Protein AF-A0A955NPX7-F1 (afdb_monomer_lite)

Structure (mmCIF, N/CA/C/O backbone):
data_AF-A0A955NPX7-F1
#
_entry.id   AF-A0A955NPX7-F1
#
loop_
_atom_site.group_PDB
_atom_site.id
_atom_site.type_symbol
_atom_site.label_atom_id
_atom_site.label_alt_id
_atom_site.label_comp_id
_atom_site.label_asym_id
_atom_site.label_entity_id
_atom_site.label_seq_id
_atom_site.pdbx_PDB_ins_code
_atom_site.Cartn_x
_atom_site.Cartn_y
_atom_site.Cartn_z
_atom_site.occupancy
_atom_site.B_iso_or_equiv
_atom_site.auth_seq_id
_atom_site.auth_comp_id
_atom_site.auth_asym_id
_atom_site.auth_atom_id
_atom_site.pdbx_PDB_model_num
ATOM 1 N N . MET A 1 1 ? 16.160 -8.283 15.915 1.00 39.19 1 MET A N 1
ATOM 2 C CA . MET A 1 1 ? 14.780 -8.793 15.829 1.00 39.19 1 MET A CA 1
ATOM 3 C C . MET A 1 1 ? 13.881 -7.582 15.932 1.00 39.19 1 MET A C 1
ATOM 5 O O . MET A 1 1 ? 13.953 -6.902 16.950 1.00 39.19 1 MET A O 1
ATOM 9 N N . ILE A 1 2 ? 13.182 -7.226 14.855 1.00 50.19 2 ILE A N 1
ATOM 10 C CA . ILE A 1 2 ? 12.118 -6.219 14.930 1.00 50.19 2 ILE A CA 1
ATOM 11 C C . ILE A 1 2 ? 10.999 -6.887 15.730 1.00 50.19 2 ILE A C 1
ATOM 13 O O . ILE A 1 2 ? 10.690 -8.047 15.475 1.00 50.19 2 ILE A O 1
ATOM 17 N N . ALA A 1 3 ? 10.507 -6.228 16.776 1.00 57.16 3 ALA A N 1
ATOM 18 C CA . ALA A 1 3 ? 9.327 -6.720 17.470 1.00 57.16 3 ALA A CA 1
ATOM 19 C C . ALA A 1 3 ? 8.149 -6.610 16.497 1.00 57.16 3 ALA A C 1
ATOM 21 O O . ALA A 1 3 ? 7.969 -5.553 15.896 1.00 57.16 3 ALA A O 1
ATOM 22 N N . GLU A 1 4 ? 7.406 -7.698 16.319 1.00 66.94 4 GLU A N 1
ATOM 23 C CA . GLU A 1 4 ? 6.185 -7.716 15.517 1.00 66.94 4 GLU A CA 1
ATOM 24 C C . GLU A 1 4 ? 5.237 -6.624 16.037 1.00 66.94 4 GLU A C 1
ATOM 26 O O . GLU A 1 4 ? 4.899 -6.598 17.223 1.00 66.94 4 GLU A O 1
ATOM 31 N N . THR A 1 5 ? 4.889 -5.664 15.179 1.00 80.56 5 THR A N 1
ATOM 32 C CA . THR A 1 5 ? 3.924 -4.613 15.520 1.00 80.56 5 THR A CA 1
ATOM 33 C C . THR A 1 5 ? 2.509 -5.168 15.482 1.00 80.56 5 THR A C 1
ATOM 35 O O . THR A 1 5 ? 2.229 -6.084 14.709 1.00 80.56 5 THR A O 1
ATOM 38 N N . GLU A 1 6 ? 1.603 -4.580 16.264 1.00 88.88 6 GLU A N 1
ATOM 39 C CA . GLU A 1 6 ? 0.206 -5.024 16.367 1.00 88.88 6 GLU A CA 1
ATOM 40 C C . GLU A 1 6 ? -0.466 -5.133 14.988 1.00 88.88 6 GLU A C 1
ATOM 42 O O . GLU A 1 6 ? -1.053 -6.164 14.665 1.00 88.88 6 GLU A O 1
ATOM 47 N N . VAL A 1 7 ? -0.254 -4.145 14.108 1.00 93.94 7 VAL A N 1
ATOM 48 C CA . VAL A 1 7 ? -0.778 -4.175 12.732 1.00 93.94 7 VAL A CA 1
ATOM 49 C C . VAL A 1 7 ? -0.230 -5.327 11.879 1.00 93.94 7 VAL A C 1
ATOM 51 O O . VAL A 1 7 ? -0.951 -5.872 11.046 1.00 93.94 7 VAL A O 1
ATOM 54 N N . THR A 1 8 ? 1.030 -5.729 12.067 1.00 94.38 8 THR A N 1
ATOM 55 C CA . THR A 1 8 ? 1.627 -6.826 11.287 1.00 94.38 8 THR A CA 1
ATOM 56 C C . THR A 1 8 ? 0.988 -8.149 11.682 1.00 94.38 8 THR A C 1
ATOM 58 O O . THR A 1 8 ? 0.575 -8.911 10.809 1.00 94.38 8 THR A O 1
ATOM 61 N N . ALA A 1 9 ? 0.805 -8.369 12.987 1.00 94.25 9 ALA A N 1
ATOM 62 C CA . ALA A 1 9 ? 0.114 -9.546 13.500 1.00 94.25 9 ALA A CA 1
ATOM 63 C C . ALA A 1 9 ? -1.344 -9.614 13.004 1.00 94.25 9 ALA A C 1
ATOM 65 O O . ALA A 1 9 ? -1.812 -10.679 12.602 1.00 94.25 9 ALA A O 1
ATOM 66 N N . GLU A 1 10 ? -2.059 -8.483 12.964 1.00 95.56 10 GLU A N 1
ATOM 67 C CA . GLU A 1 10 ? -3.421 -8.404 12.410 1.00 95.56 10 GLU A CA 1
ATOM 68 C C . GLU A 1 10 ? -3.472 -8.764 10.923 1.00 95.56 10 GLU A C 1
ATOM 70 O O . GLU A 1 10 ? -4.345 -9.521 10.490 1.00 95.56 10 GLU A O 1
ATOM 75 N N . LEU A 1 11 ? -2.532 -8.241 10.132 1.00 97.00 11 LEU A N 1
ATOM 76 C CA . LEU A 1 11 ? -2.437 -8.542 8.706 1.00 97.00 11 LEU A CA 1
ATOM 77 C C . LEU A 1 11 ? -2.103 -10.017 8.471 1.00 97.00 11 LEU A C 1
ATOM 79 O O . LEU A 1 11 ? -2.740 -10.660 7.635 1.00 97.00 11 LEU A O 1
ATOM 83 N N . HIS A 1 12 ? -1.172 -10.582 9.239 1.00 96.75 12 HIS A N 1
ATOM 84 C CA . HIS A 1 12 ? -0.834 -12.004 9.177 1.00 96.75 12 HIS A CA 1
ATOM 85 C C . HIS A 1 12 ? -2.018 -12.887 9.582 1.00 96.75 12 HIS A C 1
ATOM 87 O O . HIS A 1 12 ? -2.284 -13.894 8.926 1.00 96.75 12 HIS A O 1
ATOM 93 N N . ALA A 1 13 ? -2.779 -12.496 10.606 1.00 96.25 13 ALA A N 1
ATOM 94 C CA . ALA A 1 13 ? -3.982 -13.211 11.021 1.00 96.25 13 ALA A CA 1
ATOM 95 C C . ALA A 1 13 ? -5.090 -13.168 9.953 1.00 96.25 13 ALA A C 1
ATOM 97 O O . ALA A 1 13 ? -5.808 -14.154 9.775 1.00 96.25 13 ALA A O 1
ATOM 98 N N . ARG A 1 14 ? -5.232 -12.047 9.231 1.00 97.06 14 ARG A N 1
ATOM 99 C CA . ARG A 1 14 ? -6.278 -11.848 8.216 1.00 97.06 14 ARG A CA 1
ATOM 100 C C . ARG A 1 14 ? -5.953 -12.492 6.868 1.00 97.06 14 ARG A C 1
ATOM 102 O O . ARG A 1 14 ? -6.836 -13.113 6.278 1.00 97.06 14 ARG A O 1
ATOM 109 N N . PHE A 1 15 ? -4.723 -12.329 6.383 1.00 97.12 15 PHE A N 1
ATOM 110 C CA . PHE A 1 15 ? -4.314 -12.691 5.017 1.00 97.12 15 PHE A CA 1
ATOM 111 C C . PHE A 1 15 ? -3.320 -13.861 4.956 1.00 97.12 15 PHE A C 1
ATOM 113 O O . PHE A 1 15 ? -3.069 -14.398 3.878 1.00 97.12 15 PHE A O 1
ATOM 120 N N . GLY A 1 16 ? -2.791 -14.290 6.104 1.00 96.50 16 GLY A N 1
ATOM 121 C CA . GLY A 1 1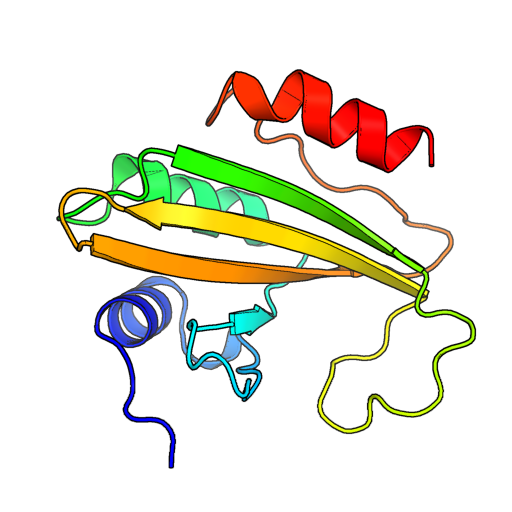6 ? -1.752 -15.309 6.210 1.00 96.50 16 GLY A CA 1
ATOM 122 C C . GLY A 1 16 ? -0.343 -14.725 6.096 1.00 96.50 16 GLY A C 1
ATOM 123 O O . GLY A 1 16 ? -0.091 -13.805 5.325 1.00 96.50 16 GLY A O 1
ATOM 124 N N . GLU A 1 17 ? 0.601 -15.303 6.837 1.00 92.69 17 GLU A N 1
ATOM 125 C CA . GLU A 1 17 ? 2.006 -14.860 6.875 1.00 92.69 17 GLU A CA 1
ATOM 126 C C . GLU A 1 17 ? 2.671 -14.891 5.486 1.00 92.69 17 GLU A C 1
ATOM 128 O O . GLU A 1 17 ? 3.383 -13.971 5.103 1.00 92.69 17 GLU A O 1
ATOM 133 N N . ALA A 1 18 ? 2.356 -15.902 4.669 1.00 93.94 18 ALA A N 1
ATOM 134 C CA . ALA A 1 18 ? 2.905 -16.046 3.319 1.00 93.94 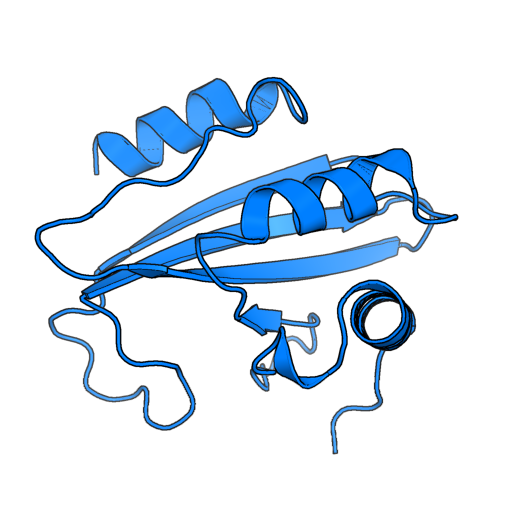18 ALA A CA 1
ATOM 135 C C . ALA A 1 18 ? 2.428 -14.971 2.319 1.00 93.94 18 ALA A C 1
ATOM 137 O O . ALA A 1 18 ? 2.953 -14.906 1.208 1.00 93.94 18 ALA A O 1
ATOM 138 N N . ALA A 1 19 ? 1.431 -14.152 2.678 1.00 95.88 19 ALA A N 1
ATOM 139 C CA . ALA A 1 19 ? 0.965 -13.054 1.833 1.00 95.88 19 ALA A CA 1
ATOM 140 C C . ALA A 1 19 ? 1.926 -11.855 1.833 1.00 95.88 19 ALA A C 1
ATOM 142 O O . ALA A 1 19 ? 1.802 -10.984 0.965 1.00 95.88 19 ALA A O 1
ATOM 143 N N . PHE A 1 20 ? 2.871 -11.812 2.780 1.00 97.44 20 PHE A N 1
ATOM 144 C CA . PHE A 1 20 ? 3.765 -10.683 2.976 1.00 97.44 20 PHE A CA 1
ATOM 145 C C . PHE A 1 20 ? 5.234 -11.102 2.994 1.00 97.44 20 PHE A C 1
ATOM 147 O O . PHE A 1 20 ? 5.602 -12.169 3.475 1.00 97.44 20 PHE A O 1
ATOM 154 N N . HIS A 1 21 ? 6.094 -10.215 2.499 1.00 96.38 21 HIS A N 1
ATOM 155 C CA . HIS A 1 21 ? 7.529 -10.263 2.778 1.00 96.38 21 HIS A CA 1
ATOM 156 C C . HIS A 1 21 ? 7.906 -9.036 3.602 1.00 96.38 21 HIS A C 1
ATOM 158 O O . HIS A 1 21 ? 7.725 -7.902 3.156 1.00 96.38 21 HIS A O 1
ATOM 164 N N . GLU A 1 22 ? 8.398 -9.241 4.821 1.00 95.31 22 GLU A N 1
ATOM 165 C CA . GLU A 1 22 ? 8.767 -8.138 5.706 1.00 95.31 22 GLU A CA 1
ATOM 166 C C . GLU A 1 22 ? 10.107 -7.513 5.311 1.00 95.31 22 GLU A C 1
ATOM 168 O O . GLU A 1 22 ? 11.107 -8.198 5.085 1.00 95.31 22 GLU A O 1
ATOM 173 N N . GLN A 1 23 ? 10.158 -6.182 5.293 1.00 94.19 23 GLN A N 1
ATOM 174 C CA . GLN A 1 23 ? 11.390 -5.435 5.086 1.00 94.19 23 GLN A CA 1
ATOM 175 C C . GLN A 1 23 ? 11.810 -4.714 6.364 1.00 94.19 23 GLN A C 1
ATOM 177 O O . GLN A 1 23 ? 11.160 -3.775 6.816 1.00 94.19 23 GLN A O 1
ATOM 182 N N . SER A 1 24 ? 12.986 -5.076 6.878 1.00 91.69 24 SER A N 1
ATOM 183 C CA . SER A 1 24 ? 13.629 -4.330 7.959 1.00 91.69 24 SER A CA 1
ATOM 184 C C . SER A 1 24 ? 14.062 -2.942 7.486 1.00 91.69 24 SER A C 1
ATOM 186 O O . SER A 1 24 ? 14.825 -2.812 6.524 1.00 91.69 24 SER A O 1
ATOM 188 N N . THR A 1 25 ? 13.646 -1.905 8.210 1.00 91.69 25 THR A N 1
ATOM 189 C CA . THR A 1 25 ? 14.004 -0.506 7.944 1.00 91.69 25 THR A CA 1
ATOM 190 C C . THR A 1 25 ? 14.545 0.181 9.198 1.00 91.69 25 THR A C 1
ATOM 192 O O . THR A 1 25 ? 14.241 -0.201 10.327 1.00 91.69 25 THR A O 1
ATOM 195 N N . VAL A 1 26 ? 15.392 1.198 9.013 1.00 92.44 26 VAL A N 1
ATOM 196 C CA . VAL A 1 26 ? 16.052 1.913 10.126 1.00 92.44 26 VAL A CA 1
ATOM 197 C C . VAL A 1 26 ? 15.075 2.809 10.894 1.00 92.44 26 VAL A C 1
ATOM 199 O O . VAL A 1 26 ? 15.204 2.966 12.105 1.00 92.44 26 VAL A O 1
ATOM 202 N N . ASP A 1 27 ? 14.083 3.371 10.201 1.00 94.00 27 ASP A N 1
ATOM 203 C CA . ASP A 1 27 ? 13.020 4.200 10.787 1.00 94.00 27 ASP A CA 1
ATOM 204 C C . ASP A 1 27 ? 12.030 3.406 11.655 1.00 94.00 27 ASP A C 1
ATOM 206 O O . ASP A 1 27 ? 11.273 4.010 12.409 1.00 94.00 27 ASP A O 1
ATOM 210 N N . ARG A 1 28 ? 12.090 2.066 11.607 1.00 91.06 28 ARG A N 1
ATOM 211 C CA . ARG A 1 28 ? 11.220 1.134 12.338 1.00 91.06 28 ARG A CA 1
ATOM 212 C C . ARG A 1 28 ? 9.737 1.219 11.961 1.00 91.06 28 ARG A C 1
ATOM 214 O O . ARG A 1 28 ? 8.919 0.660 12.681 1.00 91.06 28 ARG A O 1
ATOM 221 N N . ILE A 1 29 ? 9.394 1.864 10.844 1.00 95.75 29 ILE A N 1
ATOM 222 C CA . ILE A 1 29 ? 8.028 1.828 10.310 1.00 95.75 29 ILE A CA 1
ATOM 223 C C . ILE A 1 29 ? 7.789 0.435 9.710 1.00 95.75 29 ILE A C 1
ATOM 225 O O . ILE A 1 29 ? 8.542 0.053 8.799 1.00 95.75 29 ILE A O 1
ATOM 229 N N . PRO A 1 30 ? 6.759 -0.312 10.156 1.00 96.62 30 PRO A N 1
ATOM 230 C CA . PRO A 1 30 ? 6.388 -1.597 9.570 1.00 96.62 30 PRO A CA 1
AT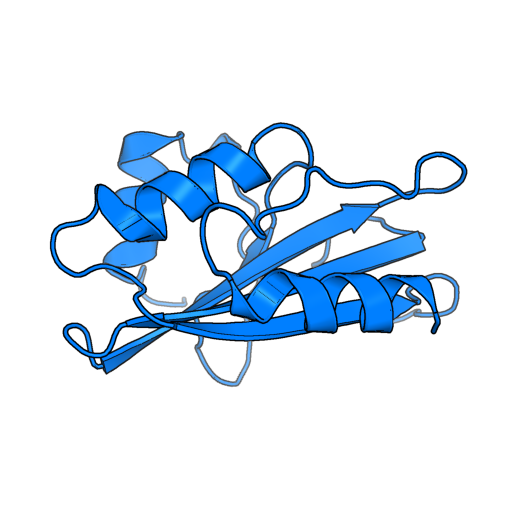OM 231 C C . PRO A 1 30 ? 6.280 -1.486 8.052 1.00 96.62 30 PRO A C 1
ATOM 233 O O . PRO A 1 30 ? 5.551 -0.645 7.525 1.00 96.62 30 PRO A O 1
ATOM 236 N N . THR A 1 31 ? 7.078 -2.282 7.340 1.00 97.56 31 THR A N 1
ATOM 237 C CA . THR A 1 31 ? 7.172 -2.224 5.879 1.00 97.56 31 THR A CA 1
ATOM 238 C C . THR A 1 31 ? 6.975 -3.617 5.309 1.00 97.56 31 THR A C 1
ATOM 240 O O . THR A 1 31 ? 7.842 -4.478 5.463 1.00 97.56 31 THR A O 1
ATOM 243 N N . LEU A 1 32 ? 5.841 -3.824 4.646 1.00 98.00 32 LEU A N 1
ATOM 244 C CA . LEU A 1 32 ? 5.434 -5.115 4.102 1.00 98.00 32 LEU A CA 1
ATOM 245 C C . LEU A 1 32 ? 5.381 -5.050 2.581 1.00 98.00 32 LEU A C 1
ATOM 247 O O . LEU A 1 32 ? 4.802 -4.133 1.999 1.00 98.00 32 LEU A O 1
ATOM 251 N N . TRP A 1 33 ? 5.969 -6.044 1.933 1.00 98.12 33 TRP A N 1
ATOM 252 C CA . TRP A 1 33 ? 5.775 -6.279 0.512 1.00 98.12 33 TRP A CA 1
ATOM 253 C C . TRP A 1 33 ? 4.535 -7.134 0.322 1.00 98.12 33 TRP A C 1
ATOM 255 O O . TRP A 1 33 ? 4.394 -8.164 0.973 1.00 98.12 33 TRP A O 1
ATOM 265 N N . VAL A 1 34 ? 3.650 -6.705 -0.568 1.00 98.25 34 VAL A N 1
ATOM 266 C CA . VAL A 1 34 ? 2.359 -7.335 -0.839 1.00 98.25 34 VAL A CA 1
ATOM 267 C C . VAL A 1 34 ? 2.197 -7.530 -2.340 1.00 98.25 34 VAL A C 1
ATOM 269 O O . VAL A 1 34 ? 2.702 -6.750 -3.152 1.00 98.25 34 VAL A O 1
ATOM 272 N N . SER A 1 35 ? 1.513 -8.605 -2.723 1.00 96.94 35 SER A N 1
ATOM 273 C CA . SER A 1 35 ? 1.277 -8.902 -4.131 1.00 96.94 35 SER A CA 1
ATOM 274 C C . SER A 1 35 ? 0.358 -7.865 -4.785 1.00 96.94 35 SER A C 1
ATOM 276 O O . SER A 1 35 ? -0.541 -7.299 -4.155 1.00 96.94 35 SER A O 1
ATOM 278 N N . ARG A 1 36 ? 0.532 -7.679 -6.094 1.00 96.00 36 ARG A N 1
ATOM 279 C CA . ARG A 1 36 ? -0.374 -6.885 -6.935 1.00 96.00 36 ARG A CA 1
ATOM 280 C C . ARG A 1 36 ? -1.835 -7.331 -6.836 1.00 96.00 36 ARG A C 1
ATOM 282 O O . ARG A 1 36 ? -2.726 -6.496 -6.959 1.00 96.00 36 ARG A O 1
ATOM 289 N N . ASP A 1 37 ? -2.077 -8.622 -6.645 1.00 95.75 37 ASP A N 1
ATOM 290 C CA . ASP A 1 37 ? -3.429 -9.181 -6.666 1.00 95.75 37 ASP A CA 1
ATOM 291 C C . ASP A 1 37 ? -4.180 -8.904 -5.359 1.00 95.75 37 ASP A C 1
ATOM 293 O O . ASP A 1 37 ? -5.403 -8.780 -5.358 1.00 95.75 37 ASP A O 1
ATOM 297 N N . THR A 1 38 ? -3.448 -8.751 -4.251 1.00 97.19 38 THR A N 1
ATOM 298 C CA . THR A 1 38 ? -4.022 -8.590 -2.909 1.00 97.19 38 THR A CA 1
ATOM 299 C C . THR A 1 38 ? -3.935 -7.170 -2.356 1.00 97.19 38 THR A C 1
ATOM 301 O O . THR A 1 38 ? -4.665 -6.853 -1.418 1.00 97.19 38 THR A O 1
ATOM 304 N N . ILE A 1 39 ? -3.122 -6.277 -2.941 1.00 98.12 39 ILE A N 1
ATOM 305 C CA . ILE A 1 39 ? -2.927 -4.906 -2.428 1.00 98.12 39 ILE A CA 1
ATOM 306 C C . ILE A 1 39 ? -4.245 -4.166 -2.178 1.00 98.12 39 ILE A C 1
ATOM 308 O O . ILE A 1 39 ? -4.403 -3.566 -1.119 1.00 98.12 39 ILE A O 1
ATOM 312 N N . ARG A 1 40 ? -5.211 -4.235 -3.108 1.00 98.12 40 ARG A N 1
ATOM 313 C CA . ARG A 1 40 ? -6.490 -3.517 -2.971 1.00 98.12 40 ARG A CA 1
ATOM 314 C C . ARG A 1 40 ? -7.303 -4.011 -1.774 1.00 98.12 40 ARG A C 1
ATOM 316 O O . ARG A 1 40 ? -7.916 -3.204 -1.082 1.00 98.12 40 ARG A O 1
ATOM 323 N N . GLU A 1 41 ? -7.297 -5.317 -1.530 1.00 98.31 41 GLU A N 1
ATOM 324 C CA . GLU A 1 41 ? -7.983 -5.916 -0.384 1.00 98.31 41 GLU A CA 1
ATOM 325 C C . GLU A 1 41 ? -7.298 -5.517 0.928 1.00 98.31 41 GLU A C 1
ATOM 327 O O . GLU A 1 41 ? -7.965 -5.071 1.859 1.00 98.31 41 GLU A O 1
ATOM 332 N N . VAL A 1 42 ? -5.963 -5.573 0.968 1.00 98.56 42 VAL A N 1
ATOM 333 C CA . VAL A 1 42 ? -5.170 -5.183 2.144 1.00 98.56 42 VAL A CA 1
ATOM 334 C C . VAL A 1 42 ? -5.409 -3.722 2.518 1.00 98.56 42 VAL A C 1
ATOM 336 O O . VAL A 1 42 ? -5.677 -3.422 3.681 1.00 98.56 42 VAL A O 1
ATOM 339 N N . VAL A 1 43 ? -5.363 -2.797 1.555 1.00 98.44 43 VAL A N 1
ATOM 340 C CA . VAL A 1 43 ? -5.590 -1.378 1.864 1.00 98.44 43 VAL A CA 1
ATOM 341 C C . VAL A 1 43 ? -7.046 -1.091 2.245 1.00 98.44 43 VAL A C 1
ATOM 343 O O . VAL A 1 43 ? -7.288 -0.249 3.106 1.00 98.44 43 VAL A O 1
ATOM 346 N N . SER A 1 44 ? -8.017 -1.816 1.678 1.00 98.38 44 SER A N 1
ATOM 347 C CA . SER A 1 44 ? -9.423 -1.716 2.088 1.00 98.38 44 SER A CA 1
ATOM 348 C C . SER A 1 44 ? -9.606 -2.169 3.539 1.00 98.38 44 SER A C 1
ATOM 350 O O . SER A 1 44 ? -10.231 -1.466 4.332 1.00 98.38 44 SER A O 1
ATOM 352 N N . TYR A 1 45 ? -8.994 -3.294 3.914 1.00 98.50 45 TYR A N 1
ATOM 353 C CA . TYR A 1 45 ? -9.017 -3.806 5.282 1.00 98.50 45 TYR A CA 1
ATOM 354 C C . TYR A 1 45 ? -8.423 -2.794 6.276 1.00 98.50 45 TYR A C 1
ATOM 356 O O . TYR A 1 45 ? -9.065 -2.442 7.267 1.00 98.50 45 TYR A O 1
ATOM 364 N N . LEU A 1 46 ? -7.247 -2.233 5.965 1.00 98.25 46 LEU A N 1
ATOM 365 C CA . LEU A 1 46 ? -6.598 -1.209 6.796 1.00 98.25 46 LEU A CA 1
ATOM 366 C C . LEU A 1 46 ? -7.412 0.089 6.909 1.00 98.25 46 LEU A C 1
ATOM 368 O O . LEU A 1 46 ? -7.300 0.796 7.911 1.00 98.25 46 LEU A O 1
ATOM 372 N N . LYS A 1 47 ? -8.221 0.423 5.897 1.00 98.00 47 LYS A N 1
ATOM 373 C CA . LYS A 1 47 ? -9.057 1.628 5.899 1.00 98.00 47 LYS A CA 1
ATOM 374 C C . LYS A 1 47 ? -10.319 1.484 6.747 1.00 98.00 47 LYS A C 1
ATOM 376 O O . LYS A 1 47 ? -10.748 2.480 7.331 1.00 98.00 47 LYS A O 1
ATOM 381 N N . SER A 1 48 ? -10.955 0.312 6.757 1.00 96.88 48 SER A N 1
ATOM 382 C CA . SER A 1 48 ? -12.327 0.190 7.277 1.00 96.88 48 SER A CA 1
ATOM 383 C C . SER A 1 48 ? -12.618 -0.997 8.187 1.00 96.88 48 SER A C 1
ATOM 385 O O . SER A 1 48 ? -13.673 -0.992 8.813 1.00 96.88 48 SER A O 1
ATOM 387 N N . GLU A 1 49 ? -11.759 -2.013 8.246 1.00 96.75 49 GLU A N 1
ATOM 388 C CA . GLU A 1 49 ? -12.052 -3.256 8.980 1.00 96.75 49 GLU A CA 1
ATOM 389 C C . GLU A 1 49 ? -11.216 -3.435 10.253 1.00 96.75 49 GLU A C 1
ATOM 391 O O . GLU A 1 49 ? -11.648 -4.158 11.146 1.00 96.75 49 GLU A O 1
ATOM 396 N N . VAL A 1 50 ? -10.053 -2.787 10.363 1.00 95.81 50 VAL A N 1
ATOM 397 C CA . VAL A 1 50 ? -9.257 -2.796 11.603 1.00 95.81 50 VAL A CA 1
ATOM 398 C C . VAL A 1 50 ? -9.859 -1.867 12.664 1.00 95.81 50 VAL A C 1
ATOM 400 O O . VAL A 1 50 ? -10.437 -0.831 12.331 1.00 95.81 50 VAL A O 1
ATOM 403 N N . ASP A 1 51 ? -9.665 -2.199 13.944 1.00 92.38 51 ASP A N 1
ATOM 404 C CA . ASP A 1 51 ? -10.244 -1.456 15.078 1.00 92.38 51 ASP A CA 1
ATOM 405 C C . ASP A 1 51 ? -9.793 0.016 15.139 1.00 92.38 51 ASP A C 1
ATOM 407 O O . ASP A 1 51 ? -10.558 0.887 15.556 1.00 92.38 51 ASP A O 1
ATOM 411 N N . GLN A 1 52 ? -8.564 0.312 14.701 1.00 95.38 52 GLN A N 1
ATOM 412 C CA . GLN A 1 52 ? -8.003 1.668 14.646 1.00 95.38 52 GLN A CA 1
ATOM 413 C C . GLN A 1 52 ? -7.493 1.980 13.224 1.00 95.38 52 GLN A C 1
ATOM 415 O O . 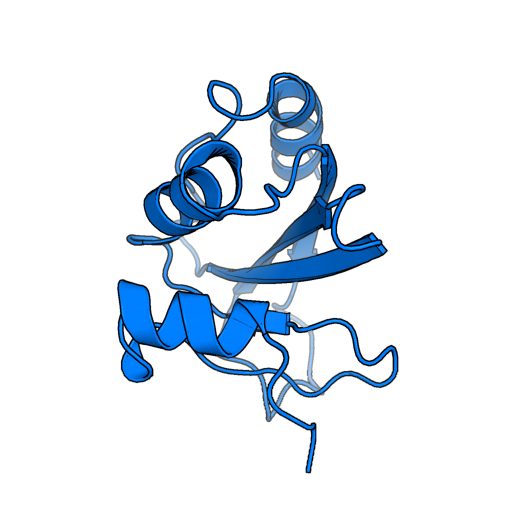GLN A 1 52 ? -6.299 1.827 12.932 1.00 95.38 52 GLN A O 1
ATOM 420 N N . PRO A 1 53 ? -8.393 2.393 12.314 1.00 97.19 53 PRO A N 1
ATOM 421 C CA . PRO A 1 53 ? -8.136 2.439 10.879 1.00 97.19 53 PRO A CA 1
ATOM 422 C C . PRO A 1 53 ? -7.073 3.447 10.455 1.00 97.19 53 PRO A C 1
ATOM 424 O O . PRO A 1 53 ? -6.920 4.533 11.017 1.00 97.19 53 PRO A O 1
ATOM 427 N N . TYR A 1 54 ? -6.392 3.116 9.361 1.00 98.25 54 TYR A N 1
ATOM 428 C CA . TYR A 1 54 ? -5.451 3.999 8.684 1.00 98.25 54 TYR A CA 1
ATOM 429 C C . TYR A 1 54 ? -6.217 5.039 7.865 1.00 98.25 54 TYR A C 1
ATOM 431 O O . TYR A 1 54 ? -6.464 4.912 6.662 1.00 98.25 54 TYR A O 1
ATOM 439 N N . ALA A 1 55 ? -6.673 6.077 8.563 1.00 97.44 55 ALA A N 1
ATOM 440 C CA . ALA A 1 55 ? -7.572 7.075 8.009 1.00 97.44 55 ALA A CA 1
ATOM 441 C C . ALA A 1 55 ? -6.942 7.883 6.864 1.00 97.44 55 ALA A C 1
ATOM 443 O O . ALA A 1 55 ? -7.677 8.294 5.958 1.00 97.44 55 ALA A O 1
ATOM 444 N N . MET A 1 56 ? -5.618 8.068 6.875 1.00 98.25 56 MET A N 1
ATOM 445 C CA . MET A 1 56 ? -4.885 8.928 5.949 1.00 98.25 56 MET A CA 1
ATOM 446 C C . MET A 1 56 ? -3.958 8.122 5.031 1.00 98.25 56 MET A C 1
ATOM 448 O O . MET A 1 56 ? -3.077 7.408 5.500 1.00 98.25 56 MET A O 1
ATOM 452 N N . LEU A 1 57 ? -4.119 8.309 3.718 1.00 98.62 57 LEU A N 1
ATOM 453 C CA . LEU A 1 57 ? -3.075 8.023 2.736 1.00 98.62 57 LEU A CA 1
ATOM 454 C C . LEU A 1 57 ? -2.089 9.192 2.782 1.00 98.62 57 LEU A C 1
ATOM 456 O O . LEU A 1 57 ? -2.401 10.271 2.275 1.00 98.62 57 LEU A O 1
ATOM 460 N N . TYR A 1 58 ? -0.966 8.995 3.471 1.00 98.12 58 TYR A N 1
ATOM 461 C CA . TYR A 1 58 ? 0.049 10.026 3.664 1.00 98.12 58 TYR A CA 1
ATOM 462 C C . TYR A 1 58 ? 0.799 10.302 2.363 1.00 98.12 58 TYR A C 1
ATOM 464 O O . TYR A 1 58 ? 1.008 11.461 2.013 1.00 98.12 58 TYR A O 1
ATOM 472 N N . ASP A 1 59 ? 1.163 9.239 1.644 1.00 98.38 59 ASP A N 1
ATOM 473 C CA . ASP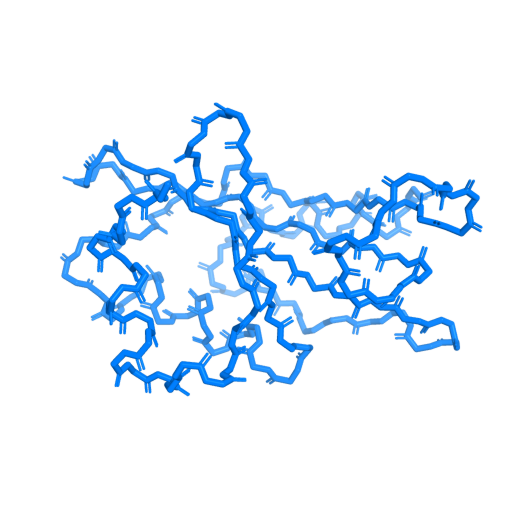 A 1 59 ? 1.846 9.327 0.358 1.00 98.38 59 ASP A CA 1
ATOM 474 C C . ASP A 1 59 ? 1.604 8.070 -0.497 1.00 98.38 59 ASP A C 1
ATOM 476 O O . ASP A 1 59 ? 1.355 6.980 0.033 1.00 98.38 59 ASP A O 1
ATOM 480 N N . LEU A 1 60 ? 1.685 8.226 -1.818 1.00 98.56 60 LEU A N 1
ATOM 481 C CA . LEU A 1 60 ? 1.670 7.144 -2.801 1.00 98.56 60 LEU A CA 1
ATOM 482 C C . LEU A 1 60 ? 2.658 7.517 -3.901 1.00 98.56 60 LEU A C 1
ATOM 484 O O . LEU A 1 60 ? 2.436 8.455 -4.659 1.00 98.56 60 LEU A O 1
ATOM 488 N N . THR A 1 61 ? 3.755 6.771 -3.967 1.00 98.38 61 THR A N 1
ATOM 489 C CA . THR A 1 61 ? 4.887 7.073 -4.846 1.00 98.38 61 THR A CA 1
ATOM 490 C C . THR A 1 61 ? 5.414 5.809 -5.524 1.00 98.38 61 THR A C 1
ATOM 492 O O . THR A 1 61 ? 5.011 4.694 -5.177 1.00 98.38 61 THR A O 1
ATOM 495 N N . ALA A 1 62 ? 6.323 5.962 -6.485 1.00 97.81 62 ALA A N 1
ATOM 496 C CA . ALA A 1 62 ? 7.005 4.857 -7.140 1.00 97.81 62 ALA A CA 1
ATOM 497 C C . ALA A 1 62 ? 8.523 5.064 -7.178 1.00 97.81 62 ALA A C 1
ATOM 499 O O . ALA A 1 62 ? 9.029 6.183 -7.148 1.00 97.81 62 ALA A O 1
ATOM 500 N N . ILE A 1 63 ? 9.253 3.954 -7.231 1.00 96.94 63 ILE A N 1
ATOM 501 C CA . ILE A 1 63 ? 10.710 3.914 -7.343 1.00 96.94 63 ILE A CA 1
ATOM 502 C C . ILE A 1 63 ? 11.055 3.156 -8.624 1.00 96.94 63 ILE A C 1
ATOM 504 O O . ILE A 1 63 ? 10.584 2.033 -8.801 1.00 96.94 63 ILE A O 1
ATOM 508 N N . ASP A 1 64 ? 11.888 3.746 -9.483 1.00 96.62 64 ASP A N 1
ATOM 509 C CA . ASP A 1 64 ? 12.554 3.032 -10.580 1.00 96.62 64 ASP A CA 1
ATOM 510 C C . ASP A 1 64 ? 13.728 2.225 -10.008 1.00 96.62 64 ASP A C 1
ATOM 512 O O . ASP A 1 64 ? 14.714 2.777 -9.510 1.00 96.62 64 ASP A O 1
ATOM 516 N N . GLU A 1 65 ? 13.598 0.903 -10.037 1.00 96.75 65 GLU A N 1
ATOM 517 C CA . GLU A 1 65 ? 14.545 -0.036 -9.439 1.00 96.75 65 GLU A CA 1
ATOM 518 C C . GLU A 1 65 ? 15.506 -0.637 -10.479 1.00 96.75 65 GLU A C 1
ATOM 520 O O . GLU A 1 65 ? 16.478 -1.288 -10.093 1.00 96.75 65 GLU A O 1
ATOM 525 N N . ARG A 1 66 ? 15.314 -0.375 -11.785 1.00 95.06 66 ARG A N 1
ATOM 526 C CA . ARG A 1 66 ? 16.024 -1.046 -12.901 1.00 95.06 66 ARG A CA 1
ATOM 527 C C . ARG A 1 66 ? 17.547 -0.942 -12.840 1.00 95.06 66 ARG A C 1
ATOM 529 O O . ARG A 1 66 ? 18.262 -1.779 -13.384 1.00 95.06 66 ARG A O 1
ATOM 536 N N . THR A 1 67 ? 18.062 0.104 -12.201 1.00 95.44 67 THR A N 1
ATOM 537 C CA . THR A 1 67 ? 19.509 0.353 -12.070 1.00 95.44 67 THR A CA 1
ATOM 538 C C . THR A 1 67 ? 20.027 0.170 -10.646 1.00 95.44 67 THR A C 1
ATOM 540 O O . THR A 1 67 ? 21.210 0.395 -10.375 1.00 95.44 67 THR A O 1
ATOM 543 N N . ARG A 1 68 ? 19.170 -0.243 -9.708 1.00 94.19 68 ARG A N 1
ATOM 544 C CA . ARG A 1 68 ? 19.529 -0.327 -8.296 1.00 94.19 68 ARG A CA 1
ATOM 545 C C . ARG A 1 68 ? 20.258 -1.627 -7.987 1.00 94.19 68 ARG A C 1
ATOM 547 O O . ARG A 1 68 ? 19.718 -2.717 -8.119 1.00 94.19 68 ARG A O 1
ATOM 554 N N . THR A 1 69 ? 21.473 -1.504 -7.460 1.00 92.31 69 THR A N 1
ATOM 555 C CA . THR A 1 69 ? 22.342 -2.659 -7.181 1.00 92.31 69 THR A CA 1
ATOM 556 C C . THR A 1 69 ? 22.306 -3.153 -5.733 1.00 92.31 69 THR A C 1
ATOM 558 O O . THR A 1 69 ? 22.724 -4.270 -5.468 1.00 92.31 69 THR A O 1
ATOM 561 N N . HIS A 1 70 ? 21.833 -2.346 -4.777 1.00 90.19 70 HIS A N 1
ATOM 562 C CA . HIS A 1 70 ? 21.864 -2.676 -3.343 1.00 90.19 70 HIS A 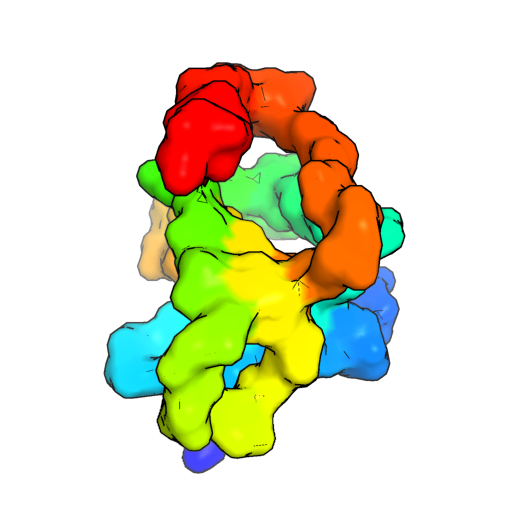CA 1
ATOM 563 C C . HIS A 1 70 ? 20.449 -2.952 -2.818 1.00 90.19 70 HIS A C 1
ATOM 565 O O . HIS A 1 70 ? 19.829 -2.089 -2.186 1.00 90.19 70 HIS A O 1
ATOM 571 N N . ARG A 1 71 ? 19.913 -4.137 -3.141 1.00 89.44 71 ARG A N 1
ATOM 572 C CA . ARG A 1 71 ? 18.517 -4.514 -2.850 1.00 89.44 71 ARG A CA 1
ATOM 573 C C . ARG A 1 71 ? 18.324 -5.982 -2.448 1.00 89.44 71 ARG A C 1
ATOM 575 O O . ARG A 1 71 ? 17.215 -6.483 -2.545 1.00 89.44 71 ARG A O 1
ATOM 582 N N . ASP A 1 72 ? 19.367 -6.650 -1.954 1.00 85.56 72 ASP A N 1
ATOM 583 C CA . ASP A 1 72 ? 19.390 -8.110 -1.724 1.00 85.56 72 ASP A CA 1
ATOM 584 C C . ASP A 1 72 ? 18.255 -8.652 -0.831 1.00 85.56 72 ASP A C 1
ATOM 586 O O . ASP A 1 72 ? 17.882 -9.814 -0.937 1.00 85.56 72 ASP A O 1
ATOM 590 N N . SER A 1 73 ? 17.696 -7.823 0.057 1.00 86.25 73 SER A N 1
ATOM 591 C CA . SER A 1 73 ? 16.591 -8.186 0.956 1.00 86.25 73 SER A CA 1
ATOM 592 C C . SER A 1 73 ? 15.195 -7.819 0.433 1.00 86.25 73 SER A C 1
ATOM 594 O O . SER A 1 73 ? 14.220 -7.910 1.181 1.00 86.25 73 SER A O 1
ATOM 596 N N . GLN A 1 74 ? 15.085 -7.362 -0.815 1.00 92.69 74 GLN A N 1
ATOM 597 C CA . GLN A 1 74 ? 13.846 -6.885 -1.432 1.00 92.69 74 GLN A CA 1
ATOM 598 C C . GLN A 1 74 ? 13.443 -7.820 -2.585 1.00 92.69 74 GLN A C 1
ATOM 600 O O . GLN A 1 74 ? 14.326 -8.277 -3.316 1.00 92.69 74 GLN A O 1
ATOM 605 N N . PRO A 1 75 ? 12.140 -8.099 -2.786 1.00 94.44 75 PRO A N 1
ATOM 606 C CA . PRO A 1 75 ? 11.657 -8.843 -3.952 1.00 94.44 75 PRO A CA 1
ATOM 607 C C . PRO A 1 75 ? 12.184 -8.228 -5.245 1.00 94.44 75 PRO A C 1
ATOM 609 O O . PRO A 1 75 ? 12.311 -7.013 -5.306 1.00 94.44 75 PRO A O 1
ATOM 612 N N . ASP A 1 76 ? 12.517 -9.022 -6.261 1.00 94.06 76 ASP A N 1
ATOM 613 C CA . ASP A 1 76 ? 12.935 -8.498 -7.570 1.00 94.06 76 ASP A CA 1
ATOM 614 C C . ASP A 1 76 ? 11.854 -7.584 -8.177 1.00 94.06 76 ASP A C 1
ATOM 616 O O . ASP A 1 76 ? 10.668 -7.856 -8.002 1.00 94.06 76 ASP A O 1
ATOM 620 N N . SER A 1 77 ? 12.243 -6.476 -8.814 1.00 96.50 77 SER A N 1
ATOM 621 C CA . SER A 1 77 ? 11.305 -5.538 -9.453 1.00 96.50 77 SER A CA 1
ATOM 622 C C . SER A 1 77 ? 12.012 -4.556 -10.386 1.00 96.50 77 SER A C 1
ATOM 624 O O . SER A 1 77 ? 13.129 -4.127 -10.100 1.00 96.50 77 SER A O 1
ATOM 626 N N . ASP A 1 78 ? 11.327 -4.157 -11.462 1.00 96.81 78 ASP A N 1
ATOM 627 C CA . ASP A 1 78 ? 11.728 -3.015 -12.298 1.00 96.81 78 ASP A CA 1
ATOM 628 C C . ASP A 1 78 ? 11.235 -1.702 -11.679 1.00 96.81 78 ASP A C 1
ATOM 630 O O . ASP A 1 78 ? 11.943 -0.698 -11.675 1.00 96.81 78 ASP A O 1
ATOM 634 N N . PHE A 1 79 ? 10.028 -1.728 -11.108 1.00 97.38 79 PHE A N 1
ATOM 635 C CA . PHE A 1 79 ? 9.430 -0.611 -10.385 1.00 97.38 79 PHE A CA 1
ATOM 636 C C . PHE A 1 79 ? 8.839 -1.083 -9.059 1.00 97.38 79 PHE A C 1
ATOM 638 O O . PHE A 1 79 ? 8.295 -2.184 -8.959 1.00 97.38 79 PHE A O 1
ATOM 645 N N . THR A 1 80 ? 8.889 -0.231 -8.041 1.00 98.00 80 THR A N 1
ATOM 646 C CA . THR A 1 80 ? 8.220 -0.471 -6.756 1.00 98.00 80 THR A CA 1
ATOM 647 C C . THR A 1 80 ? 7.215 0.636 -6.492 1.00 98.00 80 THR A C 1
ATOM 649 O O . THR A 1 80 ? 7.617 1.789 -6.381 1.00 98.00 80 THR A O 1
ATOM 652 N N . VAL A 1 81 ? 5.936 0.301 -6.322 1.00 98.50 81 VAL A N 1
ATOM 653 C CA . VAL A 1 81 ? 4.923 1.253 -5.834 1.00 98.50 81 VAL A CA 1
ATOM 654 C C . VAL A 1 81 ? 4.863 1.176 -4.315 1.00 98.50 81 VAL A C 1
ATOM 656 O O . VAL A 1 81 ? 4.845 0.084 -3.746 1.00 98.50 81 VAL A O 1
ATOM 659 N N . VAL A 1 82 ? 4.848 2.331 -3.655 1.00 98.69 82 VAL A N 1
ATOM 660 C CA . VAL A 1 82 ? 4.865 2.462 -2.199 1.00 98.69 82 VAL A CA 1
ATOM 661 C C . VAL A 1 82 ? 3.622 3.211 -1.746 1.00 98.69 82 VAL A C 1
ATOM 663 O O . VAL A 1 82 ? 3.386 4.338 -2.171 1.00 98.69 82 VAL A O 1
ATOM 666 N N . TYR A 1 83 ? 2.868 2.600 -0.840 1.00 98.75 83 TYR A N 1
ATOM 667 C CA . TYR A 1 83 ? 1.753 3.214 -0.130 1.00 98.75 83 TYR A CA 1
ATOM 668 C C . TYR A 1 83 ? 2.209 3.516 1.293 1.00 98.75 83 TYR A C 1
ATOM 670 O O . TYR A 1 83 ? 2.663 2.610 1.995 1.00 98.75 83 TYR A O 1
ATOM 678 N N . HIS A 1 84 ? 2.086 4.766 1.727 1.00 98.62 84 HIS A N 1
ATOM 679 C CA . HIS A 1 84 ? 2.359 5.169 3.101 1.00 98.62 84 HIS A CA 1
ATOM 680 C C . HIS A 1 84 ? 1.050 5.583 3.766 1.00 98.62 84 HIS A C 1
ATOM 682 O O . HIS A 1 84 ? 0.401 6.538 3.336 1.00 98.62 84 HIS A O 1
ATOM 688 N N . LEU A 1 85 ? 0.649 4.843 4.795 1.00 98.62 85 LEU A N 1
ATOM 689 C CA . LEU A 1 85 ? -0.620 5.032 5.482 1.00 98.62 85 LEU A CA 1
ATOM 690 C C . LEU A 1 85 ? -0.376 5.414 6.942 1.00 98.62 85 LEU A C 1
ATOM 692 O O . LEU A 1 85 ? 0.498 4.839 7.586 1.00 98.62 85 LEU A O 1
ATOM 696 N N . LEU A 1 86 ? -1.201 6.323 7.461 1.00 98.19 86 LEU A N 1
ATOM 697 C CA . LEU A 1 86 ? -1.147 6.808 8.840 1.00 98.19 86 LEU A CA 1
ATOM 698 C C . LEU A 1 86 ? -2.481 6.551 9.556 1.00 98.19 86 LEU A C 1
ATOM 700 O O . LEU A 1 86 ? -3.557 6.889 9.042 1.00 98.19 86 LEU A O 1
ATOM 704 N N . SER A 1 87 ? -2.398 5.983 10.761 1.00 98.00 87 SER A N 1
ATOM 705 C CA . SER A 1 87 ? -3.511 5.862 11.705 1.00 98.00 87 SER A CA 1
ATOM 706 C C . SER A 1 87 ? -3.333 6.861 12.847 1.00 98.00 87 SER A C 1
ATOM 708 O O . SER A 1 87 ? -2.378 6.782 13.621 1.00 98.00 87 SER A O 1
ATOM 710 N N . PHE A 1 88 ? -4.268 7.807 12.971 1.00 96.62 88 PHE A N 1
ATOM 711 C CA . PHE A 1 88 ? -4.250 8.799 14.053 1.00 96.62 88 PHE A CA 1
ATOM 712 C C . PHE A 1 88 ? -4.569 8.172 15.411 1.00 96.62 88 PHE A C 1
ATOM 714 O O . PHE A 1 88 ? -3.990 8.572 16.417 1.00 96.62 88 PHE A O 1
ATOM 721 N N . ASP A 1 89 ? -5.457 7.177 15.429 1.00 95.69 89 ASP A N 1
ATOM 722 C CA . ASP A 1 89 ? -5.906 6.520 16.658 1.00 95.69 89 ASP A CA 1
ATOM 723 C C . ASP A 1 89 ? -4.830 5.591 17.232 1.00 95.69 89 ASP A C 1
ATOM 725 O O . ASP A 1 89 ? -4.727 5.460 18.452 1.00 95.69 89 ASP A O 1
ATOM 729 N N . ARG A 1 90 ? -4.008 4.975 16.366 1.00 94.31 90 ARG A N 1
ATOM 730 C CA . ARG A 1 90 ? -2.800 4.233 16.774 1.00 94.31 90 ARG A CA 1
ATOM 731 C C . ARG A 1 90 ? -1.618 5.148 17.055 1.00 94.31 90 ARG A C 1
ATOM 733 O O . ARG A 1 90 ? -0.745 4.795 17.839 1.00 94.31 90 ARG A O 1
ATOM 740 N N . ASN A 1 91 ? -1.592 6.315 16.408 1.00 94.75 91 ASN A N 1
ATOM 741 C CA . ASN A 1 91 ? -0.392 7.133 16.258 1.00 94.75 91 ASN A CA 1
ATOM 742 C C . ASN A 1 91 ? 0.768 6.305 15.663 1.00 94.75 91 ASN A C 1
ATOM 744 O O . ASN A 1 91 ? 1.898 6.340 16.152 1.00 94.75 91 ASN A O 1
ATOM 748 N N . GLU A 1 92 ? 0.452 5.537 14.616 1.00 94.88 92 GLU A N 1
ATOM 749 C CA . GLU A 1 92 ? 1.371 4.629 13.928 1.00 94.88 92 GLU A CA 1
ATOM 750 C C . GLU A 1 92 ? 1.220 4.721 12.408 1.00 94.88 92 GLU A C 1
ATOM 752 O O . GLU A 1 92 ? 0.120 4.906 11.875 1.00 94.88 92 GLU A O 1
ATOM 757 N N . ASP A 1 93 ? 2.343 4.513 11.724 1.00 96.56 93 ASP A N 1
ATOM 758 C CA . ASP A 1 93 ? 2.447 4.435 10.271 1.00 96.56 93 ASP A CA 1
ATOM 759 C C . ASP A 1 93 ? 2.615 2.983 9.809 1.00 96.56 93 ASP A C 1
ATOM 761 O O . ASP A 1 93 ? 3.153 2.138 10.528 1.00 96.56 93 ASP A O 1
ATOM 765 N N . ILE A 1 94 ? 2.228 2.702 8.567 1.00 97.94 94 ILE A N 1
ATOM 766 C CA . ILE A 1 94 ? 2.589 1.469 7.859 1.00 97.94 94 ILE A CA 1
ATOM 767 C C . ILE A 1 94 ? 2.955 1.784 6.409 1.00 97.94 94 ILE A C 1
ATOM 769 O O . ILE A 1 94 ? 2.344 2.639 5.759 1.00 97.94 94 ILE A O 1
ATOM 773 N N . ARG A 1 95 ? 3.952 1.066 5.881 1.00 98.44 95 ARG A N 1
ATOM 774 C CA . ARG A 1 95 ? 4.304 1.089 4.460 1.00 98.44 95 ARG A CA 1
ATOM 775 C C . ARG A 1 95 ? 3.987 -0.237 3.798 1.00 98.44 95 ARG A C 1
ATOM 777 O O . ARG A 1 95 ? 4.474 -1.284 4.220 1.00 98.44 95 ARG A O 1
ATOM 784 N N . LEU A 1 96 ? 3.247 -0.168 2.701 1.00 98.69 96 LEU A N 1
ATOM 785 C CA . LEU A 1 96 ? 3.030 -1.300 1.812 1.00 98.69 96 LEU A CA 1
ATOM 786 C C . LEU A 1 96 ? 3.791 -1.068 0.516 1.00 98.69 96 LEU A C 1
ATOM 788 O O . LEU A 1 96 ? 3.768 0.032 -0.037 1.00 98.69 96 LEU A O 1
ATOM 792 N N . LYS A 1 97 ? 4.470 -2.101 0.032 1.00 98.62 97 LYS A N 1
ATOM 793 C CA . LYS A 1 97 ? 5.235 -2.060 -1.212 1.00 98.62 97 LYS A CA 1
ATOM 794 C C . LYS A 1 97 ? 4.746 -3.119 -2.177 1.00 98.62 97 LYS A C 1
ATOM 796 O O . LYS A 1 97 ? 4.508 -4.254 -1.775 1.00 98.62 97 LYS A O 1
ATOM 801 N N . VAL A 1 98 ? 4.653 -2.762 -3.450 1.00 98.56 98 VAL A N 1
ATOM 802 C CA . VAL A 1 98 ? 4.289 -3.690 -4.521 1.00 98.56 98 VAL A CA 1
ATOM 803 C C . VAL A 1 98 ? 5.380 -3.679 -5.578 1.00 98.56 98 VAL A C 1
ATOM 805 O O . VAL A 1 98 ? 5.693 -2.633 -6.144 1.00 98.56 98 VAL A O 1
ATOM 808 N N . ALA A 1 99 ? 5.950 -4.854 -5.832 1.00 97.69 99 ALA A N 1
ATOM 809 C CA . ALA A 1 99 ? 6.894 -5.085 -6.915 1.00 97.69 99 ALA A CA 1
ATOM 810 C C . ALA A 1 99 ? 6.153 -5.184 -8.258 1.00 97.69 99 ALA A C 1
ATOM 812 O O . ALA A 1 99 ? 5.167 -5.916 -8.378 1.00 97.69 99 ALA A O 1
ATOM 813 N N . LEU A 1 100 ? 6.636 -4.459 -9.265 1.00 97.50 100 LEU A N 1
ATOM 814 C CA . LEU A 1 100 ? 6.144 -4.486 -10.639 1.00 97.50 100 LEU A CA 1
ATOM 815 C C . LEU A 1 100 ? 7.287 -4.787 -11.613 1.00 97.50 100 LEU A C 1
ATOM 817 O O . LEU A 1 100 ? 8.433 -4.395 -11.390 1.00 97.50 100 LEU A O 1
ATOM 821 N N . HIS A 1 101 ? 6.939 -5.448 -12.715 1.00 97.06 101 HIS A N 1
ATOM 822 C CA . HIS A 1 101 ? 7.861 -5.815 -13.788 1.00 97.06 101 HIS A CA 1
ATOM 823 C C . HIS A 1 101 ? 7.301 -5.402 -15.149 1.00 97.06 101 HIS A C 1
ATOM 825 O O . HIS A 1 101 ? 6.089 -5.493 -15.391 1.00 97.06 101 HIS A O 1
ATOM 831 N N . GLU A 1 102 ? 8.178 -4.993 -16.061 1.00 93.38 102 GLU A N 1
ATOM 832 C CA . GLU A 1 102 ? 7.810 -4.742 -17.450 1.00 93.38 102 GLU A CA 1
ATOM 833 C C . GLU A 1 102 ? 7.386 -6.054 -18.149 1.00 93.38 102 GLU A C 1
ATOM 835 O O . GLU A 1 102 ? 7.937 -7.125 -17.881 1.00 93.38 102 GLU A O 1
ATOM 840 N N . PRO A 1 103 ? 6.382 -6.020 -19.049 1.00 92.94 103 PRO A N 1
ATOM 841 C CA . PRO A 1 103 ? 5.634 -4.849 -19.521 1.00 92.94 103 PRO A CA 1
ATOM 842 C C . PRO A 1 103 ? 4.369 -4.529 -18.694 1.00 92.94 103 PRO A C 1
ATOM 844 O O . PRO A 1 103 ? 3.584 -3.664 -19.076 1.00 92.94 103 PRO A O 1
ATOM 847 N N . SER A 1 104 ? 4.113 -5.238 -17.590 1.00 92.56 104 SER A N 1
ATOM 848 C CA . SER A 1 104 ? 2.852 -5.148 -16.839 1.00 92.56 104 SER A CA 1
ATOM 849 C C . SER A 1 104 ? 2.927 -4.145 -15.679 1.00 92.56 104 SER A C 1
ATOM 851 O O . SER A 1 104 ? 2.774 -4.512 -14.511 1.00 92.56 104 SER A O 1
ATOM 853 N N . LEU A 1 105 ? 3.077 -2.862 -16.006 1.00 93.62 105 LEU A N 1
ATOM 854 C CA . LEU A 1 105 ? 3.143 -1.761 -15.037 1.00 93.62 105 LEU A CA 1
ATOM 855 C C . LEU A 1 105 ? 1.751 -1.180 -14.740 1.00 93.62 105 LEU A C 1
ATOM 857 O O . LEU A 1 105 ? 1.402 -0.091 -15.184 1.00 93.62 105 LEU A O 1
ATOM 861 N N . SER A 1 106 ? 0.900 -1.930 -14.037 1.00 94.44 106 SER A N 1
ATOM 862 C CA . SER A 1 106 ? -0.418 -1.416 -13.633 1.00 94.44 106 SER A CA 1
ATOM 863 C C . SER A 1 106 ? -0.893 -2.004 -12.316 1.00 94.44 106 SER A C 1
ATOM 865 O O . SER A 1 106 ? -0.727 -3.196 -12.060 1.00 94.44 106 SER A O 1
ATOM 867 N N . LEU A 1 107 ? -1.553 -1.179 -11.510 1.00 97.06 107 LEU A N 1
ATOM 868 C CA . LEU A 1 107 ? -2.187 -1.559 -10.252 1.00 97.06 107 LEU A CA 1
ATOM 869 C C . LEU A 1 107 ? -3.649 -1.102 -10.242 1.00 97.06 107 LEU A C 1
ATOM 871 O O . LEU A 1 107 ? -3.999 -0.159 -10.957 1.00 97.06 107 LEU A O 1
ATOM 875 N N . PRO A 1 108 ? -4.520 -1.769 -9.467 1.00 97.19 108 PRO A N 1
ATOM 876 C CA . PRO A 1 108 ? -5.871 -1.274 -9.262 1.00 97.19 108 PRO A CA 1
ATOM 877 C C . PRO A 1 108 ? -5.837 0.071 -8.517 1.00 97.19 108 PRO A C 1
ATOM 879 O O . PRO A 1 108 ? -5.114 0.216 -7.533 1.00 97.19 108 PRO A O 1
ATOM 882 N N . SER A 1 109 ? -6.636 1.037 -8.981 1.00 97.88 109 SER A N 1
ATOM 883 C CA . SER A 1 109 ? -6.798 2.327 -8.298 1.00 97.88 109 SER A CA 1
ATOM 884 C C . SER A 1 109 ? -7.456 2.136 -6.931 1.00 97.88 109 SER A C 1
ATOM 886 O O . SER A 1 109 ? -8.289 1.243 -6.744 1.00 97.88 109 SER A O 1
ATOM 888 N N . ILE A 1 110 ? -7.075 3.001 -5.996 1.00 98.44 110 ILE A N 1
ATOM 889 C CA . ILE A 1 110 ? -7.616 3.092 -4.638 1.00 98.44 110 ILE A CA 1
ATOM 890 C C . ILE A 1 110 ? -8.270 4.461 -4.392 1.00 98.44 110 ILE A C 1
ATOM 892 O O . ILE A 1 110 ? -8.530 4.837 -3.248 1.00 98.44 110 ILE A O 1
ATOM 896 N N . SER A 1 111 ? -8.541 5.222 -5.458 1.00 98.25 111 SER A N 1
ATOM 897 C CA . SER A 1 111 ? -9.169 6.550 -5.391 1.00 98.25 111 SER A CA 1
ATOM 898 C C . SER A 1 111 ? -10.607 6.543 -4.854 1.00 98.25 111 SER A C 1
ATOM 900 O O . SER A 1 111 ? -11.084 7.568 -4.361 1.00 98.25 111 SER A O 1
ATOM 902 N N . ASP A 1 112 ? -11.280 5.389 -4.891 1.00 98.00 112 ASP A N 1
ATOM 903 C CA . ASP A 1 112 ? -12.563 5.127 -4.232 1.00 98.00 112 ASP A CA 1
ATOM 904 C C . ASP A 1 112 ? -12.425 4.875 -2.719 1.00 98.00 112 ASP A C 1
ATOM 906 O O . ASP A 1 112 ? -13.385 5.086 -1.979 1.00 98.00 112 ASP A O 1
ATOM 910 N N . ILE A 1 113 ? -11.235 4.476 -2.253 1.00 98.19 113 ILE A N 1
ATOM 911 C CA . ILE A 1 113 ? -10.916 4.216 -0.840 1.00 98.19 113 ILE A CA 1
ATOM 912 C C . ILE A 1 113 ? -10.369 5.487 -0.165 1.00 98.19 113 ILE A C 1
ATOM 914 O O . ILE A 1 113 ? -10.838 5.887 0.905 1.00 98.19 113 ILE A O 1
ATOM 918 N N . TRP A 1 114 ? -9.420 6.169 -0.816 1.00 98.44 114 TRP A N 1
ATOM 919 C CA . TRP A 1 114 ? -8.953 7.506 -0.441 1.00 98.44 114 TRP A CA 1
ATOM 920 C C . TRP A 1 114 ? -9.034 8.443 -1.641 1.00 98.44 114 TRP A C 1
ATOM 922 O O . TRP A 1 114 ? -8.283 8.299 -2.601 1.00 98.44 114 TRP A O 1
ATOM 932 N N . THR A 1 115 ? -9.862 9.486 -1.555 1.00 97.69 115 THR A N 1
ATOM 933 C CA . THR A 1 115 ? -9.997 10.476 -2.639 1.00 97.69 115 THR A CA 1
ATOM 934 C C . THR A 1 115 ? -8.666 11.152 -2.996 1.00 97.69 115 THR A C 1
ATOM 936 O O . THR A 1 115 ? -8.449 11.496 -4.157 1.00 97.69 115 THR A O 1
ATOM 939 N N . SER A 1 116 ? -7.749 11.306 -2.030 1.00 97.06 116 SER A N 1
ATOM 940 C CA . SER A 1 116 ? -6.411 11.869 -2.263 1.00 97.06 116 SER A CA 1
ATOM 941 C C . SER A 1 116 ? -5.560 11.039 -3.230 1.00 97.06 116 SER A C 1
ATOM 943 O O . SER A 1 116 ? -4.719 11.611 -3.923 1.00 97.06 116 SER A O 1
ATOM 945 N N . ALA A 1 117 ? -5.811 9.729 -3.347 1.00 98.38 117 ALA A N 1
ATOM 946 C CA . ALA A 1 117 ? -5.055 8.855 -4.237 1.00 98.38 117 ALA A CA 1
ATOM 947 C C . ALA A 1 117 ? -5.199 9.247 -5.710 1.00 98.38 117 ALA A C 1
ATOM 949 O O . ALA A 1 117 ? -4.279 9.016 -6.479 1.00 98.38 117 ALA A O 1
ATOM 950 N N . ASN A 1 118 ? -6.298 9.900 -6.114 1.00 98.19 118 ASN A N 1
ATOM 951 C CA . ASN A 1 118 ? -6.490 10.296 -7.511 1.00 98.19 118 ASN A CA 1
ATOM 952 C C . ASN A 1 118 ? -5.341 11.166 -8.045 1.00 98.19 118 ASN A C 1
ATOM 954 O O . ASN A 1 118 ? -4.915 10.993 -9.183 1.00 98.19 118 ASN A O 1
ATOM 958 N N . TRP A 1 119 ? -4.853 12.110 -7.235 1.00 98.12 119 TRP A N 1
ATOM 959 C CA . TRP A 1 119 ? -3.740 12.962 -7.645 1.00 98.12 119 TRP A CA 1
ATOM 960 C C . TRP A 1 119 ? -2.410 12.207 -7.594 1.00 98.12 119 TRP A C 1
ATOM 962 O O . TRP A 1 119 ? -1.663 12.240 -8.566 1.00 98.12 119 TRP A O 1
ATOM 972 N N . LEU A 1 120 ? -2.160 11.472 -6.507 1.00 98.25 120 LEU A N 1
ATOM 973 C CA . LEU A 1 120 ? -0.907 10.742 -6.296 1.00 98.25 120 LEU A CA 1
ATOM 974 C C . LEU A 1 120 ? -0.696 9.627 -7.337 1.00 98.25 120 LEU A C 1
ATOM 976 O O . LEU A 1 120 ? 0.391 9.477 -7.879 1.00 98.25 120 LEU A O 1
ATOM 980 N N . GLU A 1 121 ? -1.749 8.888 -7.699 1.00 98.19 121 GLU A N 1
ATOM 981 C CA . GLU A 1 121 ? -1.698 7.868 -8.758 1.00 98.19 121 GLU A CA 1
ATOM 982 C C . GLU A 1 121 ? -1.353 8.478 -10.124 1.00 98.19 121 GLU A C 1
ATOM 984 O O . GLU A 1 121 ? -0.638 7.869 -10.917 1.00 98.19 121 GLU A O 1
ATOM 989 N N . ARG A 1 122 ? -1.847 9.690 -10.408 1.00 97.94 122 ARG A N 1
ATOM 990 C CA . ARG A 1 122 ? -1.541 10.404 -11.656 1.00 97.94 122 ARG A CA 1
ATOM 991 C C . ARG A 1 122 ? -0.119 10.943 -11.674 1.00 97.94 122 ARG A C 1
ATOM 993 O O . ARG A 1 122 ? 0.491 10.935 -12.733 1.00 97.94 122 ARG A O 1
ATOM 1000 N N . GLU A 1 123 ? 0.383 11.399 -10.532 1.00 97.81 123 GLU A N 1
ATOM 1001 C CA . GLU A 1 123 ? 1.779 11.809 -10.375 1.00 97.81 123 GLU A CA 1
ATOM 1002 C C . GLU A 1 123 ? 2.724 10.623 -10.597 1.00 97.81 123 GLU A C 1
ATOM 1004 O O . GLU A 1 123 ? 3.651 10.728 -11.391 1.00 97.81 123 GLU A O 1
ATOM 1009 N N . VAL A 1 124 ? 2.425 9.465 -9.997 1.00 97.38 124 VAL A N 1
ATOM 1010 C CA . VAL A 1 124 ? 3.178 8.218 -10.214 1.00 97.38 124 VAL A CA 1
ATOM 1011 C C . VAL A 1 124 ? 3.145 7.744 -11.664 1.00 97.38 124 VAL A C 1
ATOM 1013 O O . VAL A 1 124 ? 4.104 7.142 -12.125 1.00 97.38 124 VAL A O 1
ATOM 1016 N N . TRP A 1 125 ? 2.047 7.974 -12.381 1.00 94.75 125 TRP A N 1
ATOM 1017 C CA . TRP A 1 125 ? 1.951 7.601 -13.792 1.00 94.75 125 TRP A CA 1
ATOM 1018 C C . TRP A 1 125 ? 2.736 8.537 -14.727 1.00 94.75 125 TRP A C 1
ATOM 1020 O O . TRP A 1 125 ? 3.162 8.106 -15.796 1.00 94.75 125 TRP A O 1
ATOM 1030 N N . ASP A 1 126 ? 2.860 9.818 -14.373 1.00 95.50 126 ASP A N 1
ATOM 1031 C CA . ASP A 1 126 ? 3.496 10.837 -15.220 1.00 95.50 126 ASP A CA 1
ATOM 1032 C C . ASP A 1 126 ? 5.031 10.835 -15.117 1.00 95.50 126 ASP A C 1
ATOM 1034 O O . ASP A 1 126 ? 5.706 11.185 -16.087 1.00 95.50 126 ASP A O 1
ATOM 1038 N N . MET A 1 127 ? 5.570 10.455 -13.953 1.00 90.00 127 MET A N 1
ATOM 1039 C CA . MET A 1 127 ? 7.011 10.396 -13.657 1.00 90.00 127 MET A CA 1
ATOM 1040 C C . MET A 1 127 ? 7.649 9.069 -14.071 1.00 90.00 127 MET A C 1
ATOM 1042 O O . MET A 1 127 ? 8.765 9.127 -14.639 1.00 90.00 127 MET A O 1
#

pLDDT: mean 94.7, std 8.2, range [39.19, 98.75]

Foldseek 3Di:
DLPQDPVNVVCCVVPNPVQWQWDDDPVSATETEGELVCVLVSLLCQQPVDPQHQVDFPAWAKDQCCPPDPAVSHPDARMKIKTWTAGPRVRGIHIYIYGYYPPPPDHDQCCVSPVVSVVRVVVRVVD

Radius of gyration: 14.14 Å; chains: 1; bounding box: 35×29×37 Å

Secondary structure (DSSP, 8-state):
-PPPPHHHHHHHHHH-GGGEEE---TT---EEEE-TTTHHHHHHHHHHTSSS---EEEEEEEEE-TT----TTS---SEEEEEEEEETTTTEEEEEEEEE-TT-------TTT-TTHHHHHHHHHH-

Sequence (127 aa):
MIAETEVTAELHARFGEAAFHEQSTVDRIPTLWVSRDTIREVVSYLKSEVDQPYAMLYDLTAIDERTRTHRDSQPDSDFTVVYHLLSFDRNEDIRLKVALHEPSLSLPSISDIWTSANWLEREVWDM